Protein AF-A0A924QAU4-F1 (afdb_monomer_lite)

Secondary structure (DSSP, 8-state):
------------------PPPPHHHHHHHHHTT-HHHHHHHHHHHHHH-TT-HHHHHHHHHHHHHTT-HHHHHHHHHHHHH-

Radius of gyration: 19.48 Å; chains: 1; bounding box: 21×30×68 Å

pLDDT: mean 88.15, std 18.0, range [43.47, 98.81]

Structure (mmCIF, N/CA/C/O backbone):
data_AF-A0A924QAU4-F1
#
_entry.id   AF-A0A924QAU4-F1
#
loop_
_atom_site.group_PDB
_atom_site.id
_atom_site.type_symbol
_atom_site.label_atom_id
_atom_site.label_alt_id
_atom_site.label_comp_id
_atom_site.label_asym_id
_atom_site.label_entity_id
_atom_site.label_seq_id
_atom_site.pdbx_PDB_ins_code
_atom_site.Cartn_x
_atom_site.Cartn_y
_atom_site.Cartn_z
_atom_site.occupancy
_atom_site.B_iso_or_equiv
_atom_site.auth_seq_id
_atom_site.auth_comp_id
_atom_site.auth_asym_id
_atom_site.auth_atom_id
_atom_site.pdbx_PDB_model_num
ATOM 1 N N . MET A 1 1 ? -1.793 14.882 -60.812 1.00 48.22 1 MET A N 1
ATOM 2 C CA . MET A 1 1 ? -0.748 13.830 -60.747 1.00 48.22 1 MET A CA 1
ATOM 3 C C . MET A 1 1 ? 0.468 14.483 -60.100 1.00 48.22 1 MET A C 1
ATOM 5 O O . MET A 1 1 ? 0.979 15.419 -60.683 1.00 48.22 1 MET A O 1
ATOM 9 N N . LYS A 1 2 ? 0.858 14.220 -58.852 1.00 43.47 2 LYS A N 1
ATOM 10 C CA . LYS A 1 2 ? 1.379 12.963 -58.301 1.00 43.47 2 LYS A CA 1
ATOM 11 C C . LYS A 1 2 ? 1.036 12.892 -56.806 1.00 43.47 2 LYS A C 1
ATOM 13 O O . LYS A 1 2 ? 1.267 13.844 -56.072 1.00 43.47 2 LYS A O 1
ATOM 18 N N . ARG A 1 3 ? 0.466 11.765 -56.384 1.00 54.41 3 ARG A N 1
ATOM 19 C CA . ARG A 1 3 ? 0.326 11.380 -54.978 1.00 54.41 3 ARG A CA 1
ATOM 20 C C . ARG A 1 3 ? 1.704 10.942 -54.487 1.00 54.41 3 ARG A C 1
ATOM 22 O O . ARG A 1 3 ? 2.253 10.018 -55.076 1.00 54.41 3 ARG A O 1
ATOM 29 N N . VAL A 1 4 ? 2.229 11.555 -53.432 1.00 57.41 4 VAL A N 1
ATOM 30 C CA . VAL A 1 4 ? 3.259 10.931 -52.592 1.00 57.41 4 VAL A CA 1
ATOM 31 C C . VAL A 1 4 ? 2.888 11.229 -51.148 1.00 57.41 4 VAL A C 1
ATOM 33 O O . VAL A 1 4 ? 2.928 12.369 -50.697 1.00 57.41 4 VAL A O 1
ATOM 36 N N . ALA A 1 5 ? 2.430 10.182 -50.473 1.00 57.00 5 ALA A N 1
ATOM 37 C CA . ALA A 1 5 ? 2.268 10.131 -49.036 1.00 57.00 5 ALA A CA 1
ATOM 38 C C . ALA A 1 5 ? 3.648 10.101 -48.369 1.00 57.00 5 ALA A C 1
ATOM 40 O O . ALA A 1 5 ? 4.541 9.431 -48.880 1.00 57.00 5 ALA A O 1
ATOM 41 N N . LEU A 1 6 ? 3.784 10.716 -47.197 1.00 53.56 6 LEU A N 1
ATOM 42 C CA . LEU A 1 6 ? 4.479 10.068 -46.090 1.00 53.56 6 LEU A CA 1
ATOM 43 C C . LEU A 1 6 ? 4.039 10.697 -44.769 1.00 53.56 6 LEU A C 1
ATOM 45 O O . LEU A 1 6 ? 4.130 11.903 -44.559 1.00 53.56 6 LEU A O 1
ATOM 49 N N . ALA A 1 7 ? 3.505 9.835 -43.916 1.00 58.50 7 ALA A N 1
ATOM 50 C CA . ALA A 1 7 ? 3.125 10.117 -42.552 1.00 58.50 7 ALA A CA 1
ATOM 51 C C . ALA A 1 7 ? 4.358 10.417 -41.696 1.00 58.50 7 ALA A C 1
ATOM 53 O O . ALA A 1 7 ? 5.346 9.693 -41.768 1.00 58.50 7 ALA A O 1
ATOM 54 N N . LEU A 1 8 ? 4.241 11.400 -40.809 1.00 51.97 8 LEU A N 1
ATOM 55 C CA . LEU A 1 8 ? 4.971 11.425 -39.548 1.00 51.97 8 LEU A CA 1
ATOM 56 C C . LEU A 1 8 ? 3.977 11.857 -38.473 1.00 51.97 8 LEU A C 1
ATOM 58 O O . LEU A 1 8 ? 3.852 13.028 -38.128 1.00 51.97 8 LEU A O 1
ATOM 62 N N . PHE A 1 9 ? 3.221 10.877 -37.980 1.00 57.91 9 PHE A N 1
ATOM 63 C CA . PHE A 1 9 ? 2.534 10.987 -36.702 1.00 57.91 9 PHE A CA 1
ATOM 64 C C . PHE A 1 9 ? 3.641 10.974 -35.644 1.00 57.91 9 PHE A C 1
ATOM 66 O O . PHE A 1 9 ? 4.080 9.917 -35.194 1.00 57.91 9 PHE A O 1
ATOM 73 N N . ALA A 1 10 ? 4.198 12.149 -35.354 1.00 55.28 10 ALA A N 1
ATOM 74 C CA . ALA A 1 10 ? 5.201 12.319 -34.319 1.00 55.28 10 ALA A CA 1
ATOM 75 C C . ALA A 1 10 ? 4.510 12.122 -32.967 1.00 55.28 10 ALA A C 1
ATOM 77 O O . ALA A 1 10 ? 4.030 13.066 -32.342 1.00 55.28 10 ALA A O 1
ATOM 78 N N . GLY A 1 11 ? 4.419 10.857 -32.557 1.00 56.41 11 GLY A N 1
ATOM 79 C CA . GLY A 1 11 ? 4.126 10.455 -31.195 1.00 56.41 11 GLY A CA 1
ATOM 80 C C . GLY A 1 11 ? 5.232 10.971 -30.291 1.00 56.41 11 GLY A C 1
ATOM 81 O O . GLY A 1 11 ? 6.185 10.261 -29.993 1.00 56.41 11 GLY A O 1
ATOM 82 N N . LEU A 1 12 ? 5.105 12.220 -29.859 1.00 55.03 12 LEU A N 1
ATOM 83 C CA . LEU A 1 12 ? 5.816 12.726 -28.702 1.00 55.03 12 LEU A CA 1
ATOM 84 C C . LEU A 1 12 ? 4.949 12.396 -27.484 1.00 55.03 12 LEU A C 1
ATOM 86 O O . LEU A 1 12 ? 4.334 13.268 -26.875 1.00 55.03 12 LEU A O 1
ATOM 90 N N . LEU A 1 13 ? 4.849 11.103 -27.161 1.00 58.19 13 LEU A N 1
ATOM 91 C CA . LEU A 1 13 ? 4.493 10.715 -25.803 1.00 58.19 13 LEU A CA 1
ATOM 92 C C . LEU A 1 13 ? 5.654 11.203 -24.950 1.00 58.19 13 LEU A C 1
ATOM 94 O O . LEU A 1 13 ? 6.722 10.594 -24.925 1.00 58.19 13 LEU A O 1
ATOM 98 N N . ALA A 1 14 ? 5.462 12.372 -24.346 1.00 53.38 14 ALA A N 1
ATOM 99 C CA . ALA A 1 14 ? 6.312 12.864 -23.290 1.00 53.38 14 ALA A CA 1
ATOM 100 C C . ALA A 1 14 ? 6.436 11.731 -22.270 1.00 53.38 14 ALA A C 1
ATOM 102 O O . ALA A 1 14 ? 5.491 11.425 -21.545 1.00 53.38 14 ALA A O 1
ATOM 103 N N . LEU A 1 15 ? 7.593 11.071 -22.256 1.00 54.72 15 LEU A N 1
ATOM 104 C CA . LEU A 1 15 ? 8.038 10.299 -21.114 1.00 54.72 15 LEU A CA 1
ATOM 105 C C . LEU A 1 15 ? 8.271 11.332 -20.021 1.00 54.72 15 LEU A C 1
ATOM 107 O O . LEU A 1 15 ? 9.387 11.812 -19.826 1.00 54.72 15 LEU A O 1
ATOM 111 N N . SER A 1 16 ? 7.189 11.747 -19.365 1.00 50.53 16 SER A N 1
ATOM 112 C CA . SER A 1 16 ? 7.273 12.384 -18.068 1.00 50.53 16 SER A CA 1
ATOM 113 C C . SER A 1 16 ? 8.167 11.463 -17.256 1.00 50.53 16 SER A C 1
ATOM 115 O O . SER A 1 16 ? 7.806 10.315 -17.004 1.00 50.53 16 SER A O 1
ATOM 117 N N . ALA A 1 17 ? 9.365 11.930 -16.919 1.00 54.19 17 ALA A N 1
ATOM 118 C CA . ALA A 1 17 ? 10.269 11.249 -16.010 1.00 54.19 17 ALA A CA 1
ATOM 119 C C . ALA A 1 17 ? 9.672 11.322 -14.596 1.00 54.19 17 ALA A C 1
ATOM 121 O O . ALA A 1 17 ? 10.231 11.950 -13.700 1.00 54.19 17 ALA A O 1
ATOM 122 N N . TRP A 1 18 ? 8.477 10.761 -14.414 1.00 63.25 18 TRP A N 1
ATOM 123 C CA . TRP A 1 18 ? 7.888 10.556 -13.108 1.00 63.25 18 TRP A CA 1
ATOM 124 C C . TRP A 1 18 ? 8.725 9.459 -12.478 1.00 63.25 18 TRP A C 1
ATOM 126 O O . TRP A 1 18 ? 8.672 8.292 -12.864 1.00 63.25 18 TRP A O 1
ATOM 136 N N . ALA A 1 19 ? 9.633 9.892 -11.607 1.00 83.00 19 ALA A N 1
ATOM 137 C CA . ALA A 1 19 ? 10.421 8.985 -10.803 1.00 83.00 19 ALA A CA 1
ATOM 138 C C . ALA A 1 19 ? 9.453 8.067 -10.054 1.00 83.00 19 ALA A C 1
ATOM 140 O O . ALA A 1 19 ? 8.484 8.551 -9.468 1.00 83.00 19 ALA A O 1
ATOM 141 N N . LEU A 1 20 ? 9.720 6.759 -10.099 1.00 89.38 20 LEU A N 1
ATOM 142 C CA . LEU A 1 20 ? 8.884 5.767 -9.437 1.00 89.38 20 LEU A CA 1
ATOM 143 C C . LEU A 1 20 ? 8.658 6.186 -7.972 1.00 89.38 20 LEU A C 1
ATOM 145 O O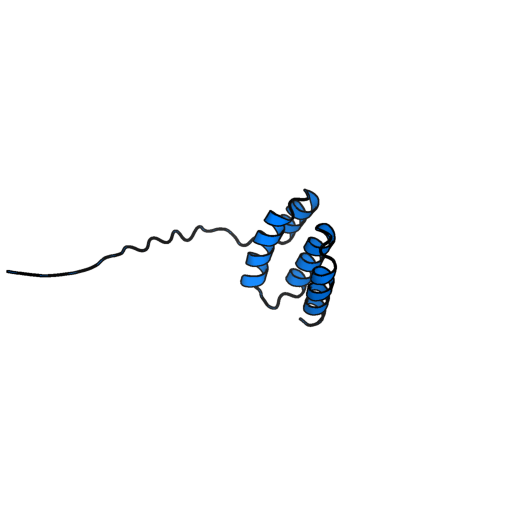 . LEU A 1 20 ? 9.648 6.463 -7.281 1.00 89.38 20 LEU A O 1
ATOM 149 N N . PRO A 1 21 ? 7.406 6.221 -7.484 1.00 94.12 21 PRO A N 1
ATOM 150 C CA . PRO A 1 21 ? 7.121 6.586 -6.106 1.00 94.12 21 PRO A CA 1
ATOM 151 C C . PRO A 1 21 ? 7.927 5.736 -5.120 1.00 94.12 21 PRO A C 1
ATOM 153 O O . PRO A 1 21 ? 8.046 4.519 -5.271 1.00 94.12 21 PRO A O 1
ATOM 156 N N . SER A 1 22 ? 8.492 6.366 -4.089 1.00 96.31 22 SER A N 1
ATOM 157 C CA . SER A 1 22 ? 9.133 5.625 -3.004 1.00 96.31 22 SER A CA 1
ATOM 158 C C . SER A 1 22 ? 8.087 5.140 -2.001 1.00 96.31 22 SER A C 1
ATOM 160 O O . SER A 1 22 ? 7.056 5.780 -1.794 1.00 96.31 22 SER A O 1
ATOM 162 N N . ILE A 1 23 ? 8.377 4.026 -1.326 1.00 95.94 23 ILE A N 1
ATOM 163 C CA . ILE A 1 23 ? 7.534 3.523 -0.232 1.00 95.94 23 ILE A CA 1
ATOM 164 C C . ILE A 1 23 ? 7.353 4.583 0.866 1.00 95.94 23 ILE A C 1
ATOM 166 O O . ILE A 1 23 ? 6.253 4.733 1.386 1.00 95.94 23 ILE A O 1
ATOM 170 N N . ASP A 1 24 ? 8.390 5.365 1.169 1.00 97.00 24 ASP A N 1
ATOM 171 C CA . ASP A 1 24 ? 8.310 6.420 2.187 1.00 97.00 24 ASP A CA 1
ATOM 172 C C . ASP A 1 24 ? 7.334 7.532 1.776 1.00 97.00 24 ASP A C 1
ATOM 174 O O . ASP A 1 24 ? 6.573 8.038 2.601 1.00 97.00 24 ASP A O 1
ATOM 178 N N . ALA A 1 25 ? 7.302 7.887 0.486 1.00 97.31 25 ALA A N 1
ATOM 179 C CA . ALA A 1 25 ? 6.337 8.850 -0.032 1.00 97.31 25 ALA A CA 1
ATOM 180 C C . ALA A 1 25 ? 4.901 8.307 0.069 1.00 97.31 25 ALA A C 1
ATOM 182 O O . ALA A 1 25 ? 4.003 9.040 0.484 1.00 97.31 25 ALA A O 1
ATOM 183 N N . VAL A 1 26 ? 4.694 7.019 -0.232 1.00 97.88 26 VAL A N 1
ATOM 184 C CA . VAL A 1 26 ? 3.393 6.348 -0.057 1.00 97.88 26 VAL A CA 1
ATOM 185 C C . VAL A 1 26 ? 2.953 6.410 1.404 1.00 97.88 26 VAL A C 1
ATOM 187 O O . VAL A 1 26 ? 1.838 6.841 1.692 1.00 97.88 26 VAL A O 1
ATOM 190 N N . GLN A 1 27 ? 3.830 6.037 2.339 1.00 97.44 27 GLN A N 1
ATOM 191 C CA . GLN A 1 27 ? 3.540 6.088 3.775 1.00 97.44 27 GLN A CA 1
ATOM 192 C C . GLN A 1 27 ? 3.221 7.511 4.251 1.00 97.44 27 GLN A C 1
ATOM 194 O O . GLN A 1 27 ? 2.330 7.699 5.082 1.00 97.44 27 GLN A O 1
ATOM 199 N N . GLY A 1 28 ? 3.874 8.523 3.677 1.00 98.19 28 GLY A N 1
ATOM 200 C CA . GLY A 1 28 ? 3.545 9.926 3.912 1.00 98.19 28 GLY A CA 1
ATOM 201 C C . GLY A 1 28 ? 2.114 10.291 3.501 1.00 98.19 28 GLY A C 1
ATOM 202 O O . GLY A 1 28 ? 1.423 10.984 4.249 1.00 98.19 28 GLY A O 1
ATOM 203 N N . GLU A 1 29 ? 1.636 9.818 2.348 1.00 98.44 29 GLU A N 1
ATOM 204 C CA . GLU A 1 29 ? 0.252 10.059 1.913 1.00 98.44 29 GLU A CA 1
ATOM 205 C C . GLU A 1 29 ? -0.768 9.233 2.721 1.00 98.44 29 GLU A C 1
ATOM 207 O O . GLU A 1 29 ? -1.838 9.755 3.049 1.00 98.44 29 GLU A O 1
ATOM 212 N N . ILE A 1 30 ? -0.419 8.011 3.154 1.00 98.38 30 ILE A N 1
ATOM 213 C CA . ILE A 1 30 ? -1.219 7.224 4.116 1.00 98.38 30 ILE A CA 1
ATOM 214 C C . ILE A 1 30 ? -1.405 8.005 5.420 1.00 98.38 30 ILE A C 1
ATOM 216 O O . ILE A 1 30 ? -2.533 8.158 5.892 1.00 98.38 30 ILE A O 1
ATOM 220 N N . ALA A 1 31 ? -0.319 8.539 5.985 1.00 98.00 31 ALA A N 1
ATOM 221 C CA . ALA A 1 31 ? -0.351 9.288 7.242 1.00 98.00 31 ALA A CA 1
ATOM 222 C C . ALA A 1 31 ? -1.198 10.569 7.147 1.00 98.00 31 ALA A C 1
ATOM 224 O O . ALA A 1 31 ? -1.805 10.989 8.130 1.00 98.00 31 ALA A O 1
ATOM 225 N N . LYS A 1 32 ? -1.286 11.172 5.955 1.00 98.44 32 LYS A N 1
ATOM 226 C CA . LYS A 1 32 ? -2.160 12.323 5.670 1.00 98.44 32 LYS A CA 1
ATOM 227 C C . LYS A 1 32 ? -3.623 11.934 5.415 1.00 98.44 32 LYS A C 1
ATOM 229 O O . LYS A 1 32 ? -4.436 12.820 5.159 1.00 98.44 32 LYS A O 1
ATOM 234 N N . GLY A 1 33 ? -3.964 10.644 5.430 1.00 98.12 33 GLY A N 1
ATOM 235 C CA . GLY A 1 33 ? -5.302 10.139 5.105 1.00 98.12 33 GLY A CA 1
ATOM 236 C C . GLY A 1 33 ? -5.650 10.198 3.613 1.00 98.12 33 GLY A C 1
ATOM 237 O O . GLY A 1 33 ? -6.819 10.121 3.243 1.00 98.12 33 GLY A O 1
ATOM 238 N N . ARG A 1 34 ? -4.657 10.367 2.733 1.00 98.62 34 ARG A N 1
ATOM 239 C CA . ARG A 1 34 ? -4.847 10.534 1.283 1.00 98.62 34 ARG A CA 1
ATOM 240 C C . ARG A 1 34 ? -4.758 9.194 0.562 1.00 98.62 34 ARG A C 1
ATOM 242 O O . ARG A 1 34 ? -3.920 8.981 -0.313 1.00 98.62 34 ARG A O 1
ATOM 249 N N . TYR A 1 35 ? -5.651 8.283 0.929 1.00 98.50 35 TYR A N 1
ATOM 250 C CA . TYR A 1 35 ? -5.577 6.883 0.510 1.00 98.50 35 TYR A CA 1
ATOM 251 C C . TYR A 1 35 ? -5.677 6.684 -1.006 1.00 98.50 35 TYR A C 1
ATOM 253 O O . TYR A 1 35 ? -4.942 5.874 -1.556 1.00 98.50 35 TYR A O 1
ATOM 261 N N . ALA A 1 36 ? -6.494 7.476 -1.707 1.00 98.31 36 ALA A N 1
ATOM 262 C CA . ALA A 1 36 ? -6.608 7.389 -3.166 1.00 98.31 36 ALA A CA 1
ATOM 263 C C . ALA A 1 36 ? -5.286 7.706 -3.894 1.00 98.31 36 ALA A C 1
ATOM 265 O O . ALA A 1 36 ? -4.933 7.023 -4.854 1.00 98.31 36 ALA A O 1
ATOM 266 N N . GLN A 1 37 ? -4.545 8.710 -3.412 1.00 98.19 37 GLN A N 1
ATOM 267 C CA . GLN A 1 37 ? -3.245 9.103 -3.972 1.00 98.19 37 GLN A CA 1
ATOM 268 C C . GLN A 1 37 ? -2.189 8.042 -3.657 1.00 98.19 37 GLN A C 1
ATOM 270 O O . GLN A 1 37 ? -1.471 7.593 -4.545 1.00 98.19 37 GLN A O 1
ATOM 275 N N . ALA A 1 38 ? -2.157 7.567 -2.409 1.00 98.56 38 ALA A N 1
ATOM 276 C CA . ALA A 1 38 ? -1.284 6.468 -2.012 1.00 98.56 38 ALA A CA 1
ATOM 277 C C . ALA A 1 38 ? -1.558 5.183 -2.822 1.00 98.56 38 ALA A C 1
ATOM 279 O O . ALA A 1 38 ? -0.622 4.462 -3.163 1.00 98.56 38 ALA A O 1
ATOM 280 N N . GLU A 1 39 ? -2.817 4.903 -3.178 1.00 98.38 39 GLU A N 1
ATOM 281 C CA . GLU A 1 39 ? -3.184 3.731 -3.981 1.00 98.38 39 GLU A CA 1
ATOM 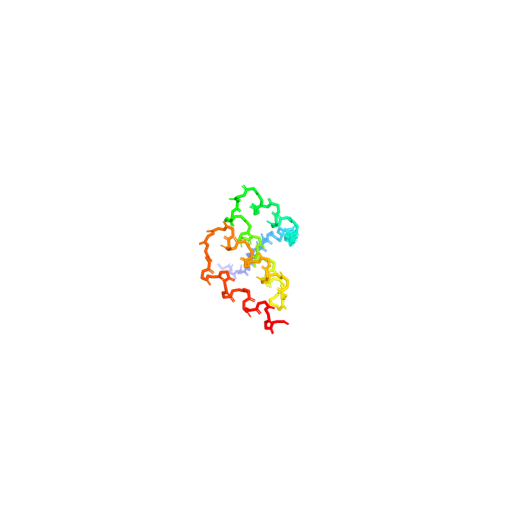282 C C . GLU A 1 39 ? -2.721 3.869 -5.436 1.00 98.38 39 GLU A C 1
ATOM 284 O O . GLU A 1 39 ? -2.267 2.894 -6.030 1.00 98.38 39 GLU A O 1
ATOM 289 N N . GLU A 1 40 ? -2.779 5.072 -6.011 1.00 98.19 40 GLU A N 1
ATOM 290 C CA . GLU A 1 40 ? -2.197 5.356 -7.327 1.00 98.19 40 GLU A CA 1
ATOM 291 C C . GLU A 1 40 ? -0.686 5.137 -7.336 1.00 98.19 40 GLU A C 1
ATOM 293 O O . GLU A 1 40 ? -0.181 4.383 -8.168 1.00 98.19 40 GLU A O 1
ATOM 298 N N . MET A 1 41 ? 0.005 5.673 -6.333 1.00 98.06 41 MET A N 1
ATOM 299 C CA . MET A 1 41 ? 1.441 5.466 -6.167 1.00 98.06 41 MET A CA 1
ATOM 300 C C . MET A 1 41 ? 1.784 3.980 -6.003 1.00 98.06 41 MET A C 1
ATOM 302 O O . MET A 1 41 ? 2.745 3.496 -6.602 1.00 98.06 41 MET A O 1
ATOM 306 N N . MET A 1 42 ? 0.992 3.223 -5.233 1.00 98.44 42 MET A N 1
ATOM 307 C CA . MET A 1 42 ? 1.235 1.790 -5.068 1.00 98.44 42 MET A CA 1
ATOM 308 C C . MET A 1 42 ? 1.019 0.987 -6.345 1.00 98.44 42 MET A C 1
ATOM 310 O O . MET A 1 42 ? 1.772 0.040 -6.581 1.00 98.44 42 MET A O 1
ATOM 314 N N . ARG A 1 43 ? 0.059 1.364 -7.198 1.00 97.88 43 ARG A N 1
ATOM 315 C CA . ARG A 1 43 ? -0.105 0.723 -8.512 1.00 97.88 43 ARG A CA 1
ATOM 316 C C . ARG A 1 43 ? 1.157 0.859 -9.359 1.00 97.88 43 ARG A C 1
ATOM 318 O O . ARG A 1 43 ? 1.564 -0.120 -9.979 1.00 97.88 43 ARG A O 1
ATOM 325 N N . GLU A 1 44 ? 1.808 2.019 -9.338 1.00 96.88 44 GLU A N 1
ATOM 326 C CA . GLU A 1 44 ? 3.080 2.224 -10.042 1.00 96.88 44 GLU A CA 1
ATOM 327 C C . GLU A 1 44 ? 4.210 1.378 -9.441 1.00 96.88 44 GLU A C 1
ATOM 329 O O . GLU A 1 44 ? 4.923 0.683 -10.170 1.00 96.88 44 GLU A O 1
ATOM 334 N N . VAL A 1 45 ? 4.348 1.373 -8.110 1.00 97.12 45 VAL A N 1
ATOM 335 C CA . VAL A 1 45 ? 5.374 0.583 -7.404 1.00 97.12 45 VAL A CA 1
ATOM 336 C C . VAL A 1 45 ? 5.230 -0.914 -7.686 1.00 97.12 45 VAL A C 1
ATOM 338 O O . VAL A 1 45 ? 6.228 -1.582 -7.973 1.00 97.12 45 VAL A O 1
ATOM 341 N N . ILE A 1 46 ? 4.005 -1.442 -7.633 1.00 97.94 46 I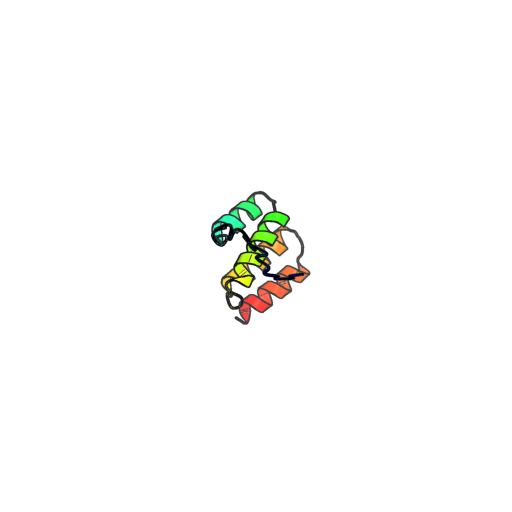LE A N 1
ATOM 342 C CA . ILE A 1 46 ? 3.716 -2.855 -7.907 1.00 97.94 46 ILE A CA 1
ATOM 343 C C . ILE A 1 46 ? 3.935 -3.168 -9.387 1.00 97.94 46 ILE A C 1
ATOM 345 O O . ILE A 1 46 ? 4.569 -4.173 -9.694 1.00 97.94 46 ILE A O 1
ATOM 349 N N . ALA A 1 47 ? 3.498 -2.304 -10.309 1.00 96.88 47 ALA A N 1
ATOM 350 C CA . ALA A 1 47 ? 3.737 -2.500 -11.739 1.00 96.88 47 ALA A CA 1
ATOM 351 C C . ALA A 1 47 ? 5.237 -2.576 -12.069 1.00 96.88 47 ALA A C 1
ATOM 353 O O . ALA A 1 47 ? 5.652 -3.405 -12.879 1.00 96.88 47 ALA A O 1
ATOM 354 N N . ALA A 1 48 ? 6.061 -1.756 -11.413 1.00 96.00 48 ALA A N 1
ATOM 355 C CA . ALA A 1 48 ? 7.508 -1.778 -11.598 1.00 96.00 48 ALA A CA 1
ATOM 356 C C . ALA A 1 48 ? 8.184 -3.005 -10.962 1.00 96.00 48 ALA A C 1
ATOM 358 O O . ALA A 1 48 ? 9.212 -3.465 -11.463 1.00 96.00 48 ALA A O 1
ATOM 359 N N . LYS A 1 49 ? 7.648 -3.532 -9.850 1.00 95.06 49 LYS A N 1
ATOM 360 C CA . LYS A 1 49 ? 8.196 -4.706 -9.146 1.00 95.06 49 LYS A CA 1
ATOM 361 C C . LYS A 1 49 ? 7.086 -5.655 -8.665 1.00 95.06 49 LYS A C 1
ATOM 363 O O . LYS A 1 49 ? 6.848 -5.731 -7.457 1.00 95.06 49 LYS A O 1
ATOM 368 N N . PRO A 1 50 ? 6.479 -6.452 -9.567 1.00 97.25 50 PRO A N 1
ATOM 369 C CA . PRO A 1 50 ? 5.322 -7.286 -9.224 1.00 97.25 50 PRO A CA 1
ATOM 370 C C . PRO A 1 50 ? 5.609 -8.392 -8.199 1.00 97.25 50 PRO A C 1
ATOM 372 O O . PRO A 1 50 ? 4.700 -8.886 -7.554 1.00 97.25 50 PRO A O 1
ATOM 375 N N . GLY A 1 51 ? 6.872 -8.807 -8.049 1.00 97.19 51 GLY A N 1
ATOM 376 C CA . GLY A 1 51 ? 7.291 -9.820 -7.071 1.00 97.19 51 GLY A CA 1
ATOM 377 C C . GLY A 1 51 ? 7.767 -9.248 -5.733 1.00 97.19 51 GLY A C 1
ATOM 378 O O . GLY A 1 51 ? 8.400 -9.951 -4.954 1.00 97.19 51 G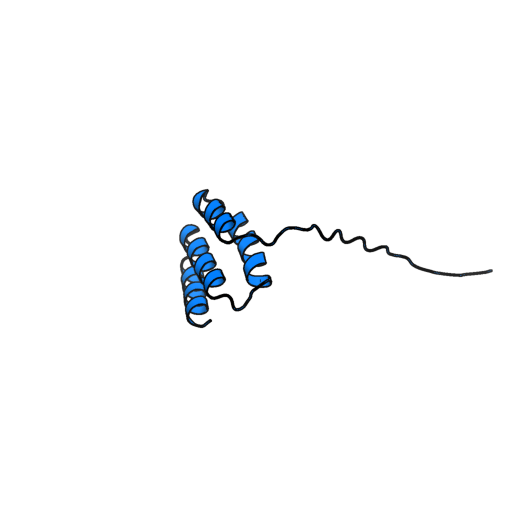LY A O 1
ATOM 379 N N . SER A 1 52 ? 7.561 -7.955 -5.474 1.00 97.94 52 SER A N 1
ATOM 380 C CA . SER A 1 52 ? 8.056 -7.317 -4.254 1.00 97.94 52 SER A CA 1
ATOM 381 C C . SER A 1 52 ? 7.122 -7.587 -3.075 1.00 97.94 52 SER A C 1
ATOM 383 O O . SER A 1 52 ? 6.144 -6.862 -2.882 1.00 97.94 52 SER A O 1
ATOM 385 N N . ALA A 1 53 ? 7.467 -8.560 -2.227 1.00 98.25 53 ALA A N 1
ATOM 386 C CA . ALA A 1 53 ? 6.752 -8.830 -0.974 1.00 98.25 53 ALA A CA 1
ATOM 387 C C . ALA A 1 53 ? 6.549 -7.556 -0.131 1.00 98.25 53 ALA A C 1
ATOM 389 O O . ALA A 1 53 ? 5.462 -7.304 0.386 1.00 98.25 53 ALA A O 1
ATOM 390 N N . ARG A 1 54 ? 7.569 -6.684 -0.063 1.00 97.69 54 ARG A N 1
ATOM 391 C CA . ARG A 1 54 ? 7.479 -5.392 0.638 1.00 97.69 54 ARG A CA 1
ATOM 392 C C . ARG A 1 54 ? 6.425 -4.462 0.029 1.00 97.69 54 ARG A C 1
ATOM 394 O O . ARG A 1 54 ? 5.738 -3.781 0.781 1.00 97.69 54 ARG A O 1
ATOM 401 N N . ALA A 1 55 ? 6.306 -4.404 -1.299 1.00 97.88 55 ALA A N 1
ATOM 402 C CA . ALA A 1 55 ? 5.314 -3.546 -1.951 1.00 97.88 55 ALA A CA 1
ATOM 403 C C . ALA A 1 55 ? 3.888 -4.018 -1.641 1.00 97.88 55 ALA A C 1
ATOM 405 O O . ALA A 1 55 ? 3.050 -3.205 -1.262 1.00 97.88 55 ALA A O 1
ATOM 406 N N . HIS A 1 56 ? 3.646 -5.328 -1.719 1.00 98.62 56 HIS A N 1
ATOM 407 C CA . HIS A 1 56 ? 2.353 -5.920 -1.373 1.00 98.62 56 HIS A CA 1
ATOM 408 C C . HIS A 1 56 ? 2.012 -5.745 0.115 1.00 98.62 56 HIS A C 1
ATOM 410 O O . HIS A 1 56 ? 0.882 -5.401 0.450 1.00 98.62 56 HIS A O 1
ATOM 416 N N . TYR A 1 57 ? 2.997 -5.867 1.012 1.00 98.56 57 TYR A N 1
ATOM 417 C CA . TYR A 1 57 ? 2.790 -5.613 2.441 1.00 98.56 57 TYR A CA 1
ATOM 418 C C . TYR A 1 57 ? 2.377 -4.158 2.722 1.00 98.56 57 TYR A C 1
ATOM 420 O O . TYR A 1 57 ? 1.387 -3.917 3.407 1.00 98.56 57 TYR A O 1
ATOM 428 N N . VAL A 1 58 ? 3.078 -3.178 2.144 1.00 98.31 58 VAL A N 1
ATOM 429 C CA . VAL A 1 58 ? 2.721 -1.757 2.311 1.00 98.31 58 VAL A CA 1
ATOM 430 C C . VAL A 1 58 ? 1.361 -1.449 1.681 1.00 98.31 58 VAL A C 1
ATOM 432 O O . VAL A 1 58 ? 0.603 -0.635 2.209 1.00 98.31 58 VAL A O 1
ATOM 435 N N . TYR A 1 59 ? 1.010 -2.115 0.577 1.00 98.69 59 TYR A N 1
ATOM 436 C CA . TYR A 1 59 ? -0.316 -1.961 -0.011 1.00 98.69 59 TYR A CA 1
ATOM 437 C C . TYR A 1 59 ? -1.418 -2.511 0.909 1.00 98.69 59 TYR A C 1
ATOM 439 O O . TYR A 1 59 ? -2.458 -1.873 1.071 1.00 98.69 59 TYR A O 1
ATOM 447 N N . ALA A 1 60 ? -1.169 -3.630 1.593 1.00 98.75 60 ALA A N 1
ATOM 448 C CA . ALA A 1 60 ? -2.069 -4.133 2.626 1.00 98.75 60 ALA A CA 1
ATOM 449 C C . ALA A 1 60 ? -2.246 -3.129 3.781 1.00 98.75 60 ALA A C 1
ATOM 451 O O . ALA A 1 60 ? -3.377 -2.888 4.207 1.00 98.75 60 ALA A O 1
ATOM 452 N N . GLU A 1 61 ? -1.168 -2.491 4.252 1.00 98.44 61 GLU A N 1
ATOM 453 C CA . GLU A 1 61 ? -1.246 -1.441 5.282 1.00 98.44 61 GLU A CA 1
ATOM 454 C C . GLU A 1 61 ? -2.088 -0.245 4.815 1.00 98.44 61 GLU A C 1
ATOM 456 O O . GLU A 1 61 ? -2.978 0.205 5.540 1.00 98.44 61 GLU A O 1
ATOM 461 N N . LEU A 1 62 ? -1.873 0.232 3.583 1.00 98.69 62 LEU A N 1
ATOM 462 C CA . LEU A 1 62 ? -2.698 1.275 2.965 1.00 98.69 62 LEU A CA 1
ATOM 463 C C . LEU A 1 62 ? -4.186 0.895 2.976 1.00 98.69 62 LEU A C 1
ATOM 465 O O . LEU A 1 62 ? -5.023 1.680 3.423 1.00 98.69 62 LEU A O 1
ATOM 469 N N . LEU A 1 63 ? -4.517 -0.309 2.504 1.00 98.81 63 LEU A N 1
ATOM 470 C CA . LEU A 1 63 ? -5.896 -0.798 2.439 1.00 98.81 63 LEU A CA 1
ATOM 471 C C . LEU A 1 63 ? -6.525 -0.902 3.834 1.00 98.81 63 LEU A C 1
ATOM 473 O O . LEU A 1 63 ? -7.699 -0.571 4.000 1.00 98.81 63 LEU A O 1
ATOM 477 N N . ALA A 1 64 ? -5.755 -1.309 4.845 1.00 98.69 64 ALA A N 1
ATOM 478 C CA . ALA A 1 64 ? -6.216 -1.362 6.228 1.00 98.69 64 ALA A CA 1
ATOM 479 C C . ALA A 1 64 ? -6.492 0.040 6.799 1.00 98.69 64 ALA A C 1
ATOM 481 O O . ALA A 1 64 ? -7.516 0.239 7.457 1.00 98.69 64 ALA A O 1
ATOM 482 N N . HIS A 1 65 ? -5.636 1.027 6.511 1.00 98.50 65 HIS A N 1
ATOM 483 C CA . HIS A 1 65 ? -5.874 2.423 6.891 1.00 98.50 65 HIS A CA 1
ATOM 484 C C . HIS A 1 65 ? -7.120 3.017 6.212 1.00 98.50 65 HIS A C 1
ATOM 486 O O . HIS A 1 65 ? -7.872 3.746 6.859 1.00 98.50 65 HIS A O 1
ATOM 492 N N . ASP A 1 66 ? -7.393 2.632 4.964 1.00 98.56 66 ASP A N 1
ATOM 493 C CA . ASP A 1 66 ? -8.622 2.966 4.225 1.00 98.56 66 ASP A CA 1
ATOM 494 C C . ASP A 1 66 ? -9.836 2.093 4.629 1.00 98.56 66 ASP A C 1
ATOM 496 O O . ASP A 1 66 ? -10.892 2.129 4.000 1.00 98.56 66 ASP A O 1
ATOM 500 N N . LYS A 1 67 ? -9.710 1.275 5.687 1.00 98.50 67 LYS A N 1
ATOM 501 C CA . LYS A 1 67 ? -10.753 0.371 6.219 1.00 98.50 67 LYS A CA 1
ATOM 502 C C . LYS A 1 67 ? -11.258 -0.688 5.226 1.00 98.50 67 LYS A C 1
ATOM 504 O O . LYS A 1 67 ? -12.318 -1.280 5.428 1.00 98.50 67 LYS A O 1
ATOM 509 N N . ARG A 1 68 ? -10.490 -0.982 4.176 1.00 98.69 68 ARG A N 1
ATOM 510 C CA . ARG A 1 68 ? -10.754 -2.034 3.178 1.00 98.69 68 ARG A CA 1
ATOM 511 C C . ARG A 1 68 ? -10.108 -3.350 3.610 1.00 98.69 68 ARG A C 1
ATOM 513 O O . ARG A 1 68 ? -9.229 -3.878 2.929 1.00 98.69 68 ARG A O 1
ATOM 520 N N . PHE A 1 69 ? -10.541 -3.866 4.758 1.00 98.44 69 PHE A N 1
ATOM 521 C CA . PHE A 1 69 ? -9.881 -4.982 5.442 1.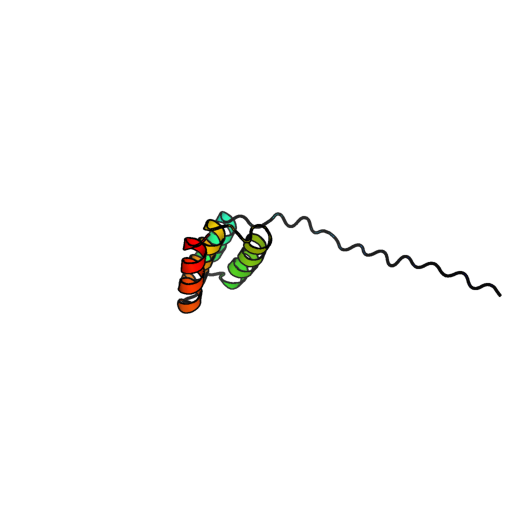00 98.44 69 PHE A CA 1
ATOM 522 C C . PHE A 1 69 ? -9.834 -6.277 4.628 1.00 98.44 69 PHE A C 1
ATOM 524 O O . PHE A 1 69 ? -8.796 -6.930 4.626 1.00 98.44 69 PHE A O 1
ATOM 531 N N . ASP A 1 70 ? -10.893 -6.613 3.886 1.00 98.44 70 ASP A N 1
ATOM 532 C CA . ASP A 1 70 ? -10.922 -7.837 3.071 1.00 98.44 70 ASP A CA 1
ATOM 533 C C . ASP A 1 70 ? -9.767 -7.855 2.058 1.00 98.44 70 ASP A C 1
ATOM 535 O O . ASP A 1 70 ? -8.980 -8.799 2.002 1.00 98.44 70 ASP A O 1
ATOM 539 N N . LYS A 1 71 ? -9.578 -6.740 1.343 1.00 98.44 71 LYS A N 1
ATOM 540 C CA . LYS A 1 71 ? -8.480 -6.581 0.380 1.00 98.44 71 LYS A CA 1
ATOM 541 C C . LYS A 1 71 ? -7.115 -6.499 1.061 1.00 98.44 71 LYS A C 1
ATOM 543 O O . LYS A 1 71 ? -6.129 -6.978 0.512 1.00 98.44 71 LYS A O 1
ATOM 548 N N . ALA A 1 72 ? -7.041 -5.897 2.249 1.00 98.75 72 ALA A N 1
ATOM 549 C CA . ALA A 1 72 ? -5.800 -5.849 3.018 1.00 98.75 72 ALA A CA 1
ATOM 550 C C . ALA A 1 72 ? -5.322 -7.260 3.397 1.00 98.75 72 ALA A C 1
ATOM 552 O O . ALA A 1 72 ? -4.136 -7.560 3.285 1.00 98.75 72 ALA A O 1
ATOM 553 N N . VAL A 1 73 ? -6.240 -8.145 3.800 1.00 98.75 73 VAL A N 1
ATOM 554 C CA . VAL A 1 73 ? -5.921 -9.545 4.115 1.00 98.75 73 VAL A CA 1
ATOM 555 C C . VAL A 1 73 ? -5.452 -10.297 2.872 1.00 98.75 73 VAL A C 1
ATOM 557 O O . VAL A 1 73 ? -4.463 -11.028 2.947 1.00 98.75 73 VAL A O 1
ATOM 560 N N . GLU A 1 74 ? -6.119 -10.105 1.732 1.00 98.62 74 GLU A N 1
ATOM 561 C CA . GLU A 1 74 ? -5.702 -10.698 0.455 1.00 98.62 74 GLU A CA 1
ATOM 562 C C . GLU A 1 74 ? -4.276 -10.277 0.076 1.00 98.62 74 GLU A C 1
ATOM 564 O O . GLU A 1 74 ? -3.439 -11.135 -0.218 1.00 98.62 74 GLU A O 1
ATOM 569 N N . GLU A 1 75 ? -3.967 -8.981 0.163 1.00 98.50 75 GLU A N 1
ATOM 570 C CA . GLU A 1 75 ? -2.638 -8.473 -0.182 1.00 98.50 75 GLU A CA 1
ATOM 571 C C . GLU A 1 75 ? -1.554 -8.876 0.819 1.00 98.50 75 GLU A C 1
ATOM 573 O O . GLU A 1 75 ? -0.442 -9.236 0.430 1.00 98.50 75 GLU A O 1
ATOM 578 N N . AL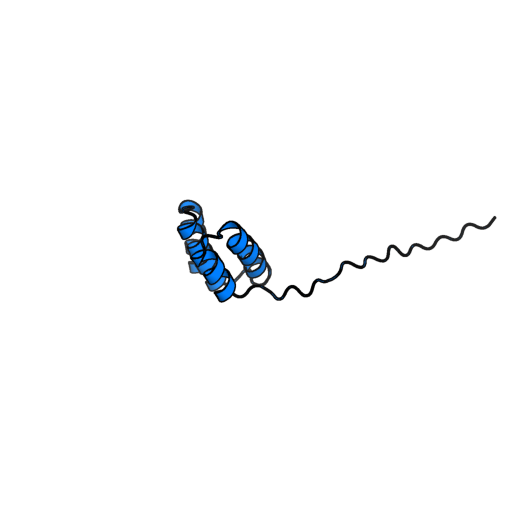A A 1 76 ? -1.871 -8.925 2.113 1.00 98.62 76 ALA A N 1
ATOM 579 C CA . ALA A 1 76 ? -0.945 -9.440 3.119 1.00 98.62 76 ALA A CA 1
ATOM 580 C C . ALA A 1 76 ? -0.645 -10.934 2.898 1.00 98.62 76 ALA A C 1
ATOM 582 O O . ALA A 1 76 ? 0.492 -11.387 3.069 1.00 98.62 76 ALA A O 1
ATOM 583 N N . ALA A 1 77 ? -1.648 -11.714 2.488 1.00 98.62 77 ALA A N 1
ATOM 584 C CA . ALA A 1 77 ? -1.463 -13.118 2.148 1.00 98.62 77 ALA A CA 1
ATOM 585 C C . ALA A 1 77 ? -0.611 -13.295 0.884 1.00 98.62 77 ALA A C 1
ATOM 587 O O . ALA A 1 77 ? 0.186 -14.235 0.824 1.00 98.62 77 ALA A O 1
ATOM 588 N N . LEU A 1 78 ? -0.750 -12.407 -0.105 1.00 98.38 78 LEU A N 1
ATOM 589 C CA . LEU A 1 78 ? 0.111 -12.387 -1.285 1.00 98.38 78 LEU A CA 1
ATOM 590 C C . LEU A 1 78 ? 1.552 -12.023 -0.913 1.00 98.38 78 LEU A C 1
ATOM 592 O O . LEU A 1 78 ? 2.467 -12.760 -1.272 1.00 98.38 78 LEU A O 1
ATOM 596 N N . ALA A 1 79 ? 1.751 -10.976 -0.111 1.00 98.44 79 ALA A N 1
ATOM 597 C CA . ALA A 1 79 ? 3.066 -10.573 0.382 1.00 98.44 79 ALA A CA 1
ATOM 598 C C . ALA A 1 79 ? 3.810 -11.713 1.095 1.00 98.44 79 ALA A C 1
ATOM 600 O O . ALA A 1 79 ? 5.017 -11.839 0.946 1.00 98.44 79 ALA A O 1
ATOM 601 N N . ARG A 1 80 ? 3.099 -12.572 1.839 1.00 98.12 80 ARG A N 1
ATOM 602 C CA . ARG A 1 80 ? 3.685 -13.743 2.516 1.00 98.12 80 ARG A CA 1
ATOM 603 C C . ARG A 1 80 ? 4.133 -14.855 1.554 1.00 98.12 80 ARG A C 1
ATOM 605 O O . ARG A 1 80 ? 4.939 -15.696 1.945 1.00 98.12 80 ARG A O 1
ATOM 612 N N . LYS A 1 81 ? 3.553 -14.929 0.354 1.00 98.06 81 LYS A N 1
ATOM 613 C CA . LYS A 1 81 ? 3.859 -15.965 -0.649 1.00 98.06 81 LYS A CA 1
ATOM 614 C C . LYS A 1 81 ? 5.032 -15.593 -1.558 1.00 98.06 81 LYS A C 1
ATOM 616 O O . LYS A 1 81 ? 5.619 -16.502 -2.139 1.00 98.06 81 LYS A O 1
ATOM 621 N N . LEU A 1 82 ? 5.290 -14.295 -1.722 1.00 96.06 82 LEU A N 1
ATOM 622 C CA . LEU A 1 82 ? 6.385 -13.732 -2.515 1.00 96.06 82 LEU A CA 1
ATOM 623 C C . LEU A 1 82 ? 7.703 -13.769 -1.733 1.00 96.06 82 LEU A C 1
ATOM 625 O O . LEU A 1 82 ? 8.738 -14.041 -2.377 1.00 96.06 82 LEU A O 1
#

Sequence (82 aa):
MKRVALALFAGLLALSAWALPSIDAVQGEIAKGRYAQAEEMMREVIAAKPGSARAHYVYAELLAHDKRFDKAVEEAALARKL

Foldseek 3Di:
DDDDDDDDPPPPPPPPPPPQDDLVVLVVCLVVVNLVVSVVSLVSVCVVPVQQLVSLQSNLVSCVSVVVNVVSVVSNVSSVVD